Protein AF-A0A432RQG5-F1 (afdb_monomer)

Nearest PDB structures (foldseek):
  3rkv-assembly1_A  TM=8.327E-01  e=2.294E-01  Caenorhabditis elegans
  7t2y-assembly1_A  TM=6.336E-01  e=2.514E+00  synthetic construct
  7t8n-assembly1_BBB-2  TM=4.965E-01  e=1.670E+00  Escherichia coli K-12
  2lch-assembly1_A  TM=8.145E-01  e=6.783E+00  Thermotoga maritima
  1wfd-assembly1_A  TM=5.841E-01  e=3.783E+00  Mus musculus

Solvent-accessible surface area (backbone atoms only — not comparable to full-atom values): 5424 Å² total; per-residue (Å²): 108,71,67,38,53,56,33,45,51,52,14,52,52,29,46,76,73,65,40,37,72,61,14,31,55,26,16,48,53,19,26,54,49,19,56,60,48,46,81,62,62,84,55,49,67,62,22,51,54,42,28,54,54,18,42,53,53,24,24,54,32,27,48,77,68,68,36,51,70,60,21,52,52,40,52,51,50,51,54,55,53,53,50,55,50,57,61,68,75,48,87,78,54,76,64,62,68,54,60,71,72,74,115

Radius of gyration: 16.38 Å; Cα contacts (8 Å, |Δi|>4): 93; chains: 1; bounding box: 50×32×32 Å

Mean predicted aligned error: 7.59 Å

Foldseek 3Di:
DVVLVVLQVVLVVCVVVVVLVVSLVSLVVQLVVLVVVCVVPPCNPVSLVSNVSSLVSNLVSCVVVVVNVVSVVSVVVNVVVVVVVVVVVPPDPVVVVVVVVVD

Sequence (103 aa):
MEDWKRVIVAGNQAFQCGENAKAADYYQEASDIALEMIDCWYDTEAAINALVVSDLNLAETQCRLEQFEQAIDTYASLSLALRKFQCSFAPSNPIVGIVARSL

Secondary structure (DSSP, 8-state):
-HHHHHHHHHHHHHHHTT-HHHHHHHHHHHHHHHHHHHTT-TTHHHHHHHHHHHHHHHHHHHHHTT-HHHHHHHHHHHHHHHHHHHHHT-TT-TTHHHHTT--

Structure (mmCIF, N/CA/C/O backbone):
data_AF-A0A432RQG5-F1
#
_entry.id   AF-A0A432RQG5-F1
#
loop_
_atom_site.group_P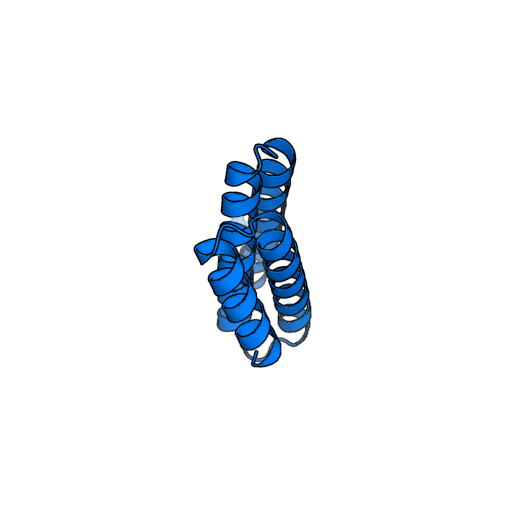DB
_atom_site.id
_atom_site.type_symbol
_atom_site.label_atom_id
_atom_site.label_alt_id
_atom_site.label_comp_id
_atom_site.label_asym_id
_atom_site.label_entity_id
_atom_site.label_seq_id
_atom_site.pdbx_PDB_ins_code
_atom_site.Cartn_x
_atom_site.Cartn_y
_atom_site.Cartn_z
_atom_site.occupancy
_atom_site.B_iso_or_equiv
_atom_site.auth_seq_id
_atom_site.auth_comp_id
_atom_site.auth_asym_id
_atom_site.auth_atom_id
_atom_site.pdbx_PDB_model_num
ATOM 1 N N . MET A 1 1 ? 1.539 -6.973 -14.274 1.00 89.25 1 MET A N 1
ATOM 2 C CA . MET A 1 1 ? 0.477 -5.964 -14.510 1.00 89.25 1 MET A CA 1
ATOM 3 C C . MET A 1 1 ? -0.927 -6.553 -14.399 1.00 89.25 1 MET A C 1
ATOM 5 O O . MET A 1 1 ? -1.741 -5.975 -13.695 1.00 89.25 1 MET A O 1
ATOM 9 N N . GLU A 1 2 ? -1.244 -7.676 -15.054 1.00 92.94 2 GLU A N 1
ATOM 10 C CA . GLU A 1 2 ? -2.585 -8.286 -14.940 1.00 92.94 2 GLU A CA 1
ATOM 11 C C . GLU A 1 2 ? -2.897 -8.797 -13.523 1.00 92.94 2 GLU A C 1
ATOM 13 O O . GLU A 1 2 ? -3.996 -8.565 -13.023 1.00 92.94 2 GLU A O 1
ATOM 18 N N . ASP A 1 3 ? -1.915 -9.383 -12.830 1.00 94.44 3 ASP A N 1
ATOM 19 C CA . ASP A 1 3 ? -2.090 -9.807 -11.434 1.00 94.44 3 ASP A CA 1
ATOM 20 C C . ASP A 1 3 ? -2.383 -8.625 -10.508 1.00 94.44 3 ASP A C 1
ATOM 22 O O . ASP A 1 3 ? -3.378 -8.647 -9.786 1.00 94.44 3 ASP A O 1
ATOM 26 N N . TRP A 1 4 ? -1.599 -7.548 -10.617 1.00 96.62 4 TRP A N 1
ATOM 27 C CA . TRP A 1 4 ? -1.854 -6.302 -9.892 1.00 96.62 4 TRP A CA 1
ATOM 28 C C . TRP A 1 4 ? -3.266 -5.763 -10.155 1.00 96.62 4 TRP A C 1
ATOM 30 O O . TRP A 1 4 ? -3.985 -5.443 -9.214 1.00 96.62 4 TRP A O 1
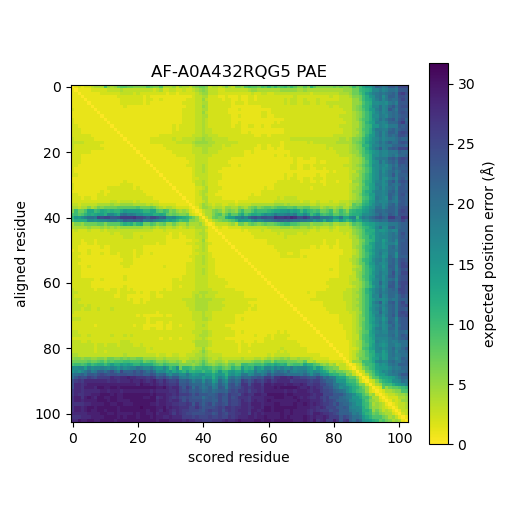ATOM 40 N N . LYS A 1 5 ? -3.703 -5.715 -11.426 1.00 97.62 5 LYS A N 1
ATOM 41 C CA . LYS A 1 5 ? -5.050 -5.235 -11.790 1.00 97.62 5 LYS A CA 1
ATOM 42 C C . LYS A 1 5 ? -6.144 -6.065 -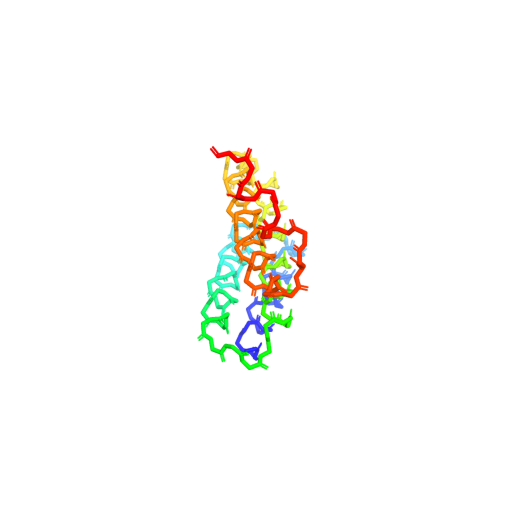11.123 1.00 97.62 5 LYS A C 1
ATOM 44 O O . LYS A 1 5 ? -7.138 -5.516 -10.658 1.00 97.62 5 LYS A O 1
ATOM 49 N N . ARG A 1 6 ? -5.980 -7.387 -11.078 1.00 98.25 6 ARG A N 1
ATOM 50 C CA . ARG A 1 6 ? -6.941 -8.278 -10.419 1.00 98.25 6 ARG A CA 1
ATOM 51 C C . ARG A 1 6 ? -7.020 -7.989 -8.918 1.00 98.25 6 ARG A C 1
ATOM 53 O O . ARG A 1 6 ? -8.122 -7.888 -8.385 1.00 98.25 6 ARG A O 1
ATOM 60 N N . VAL A 1 7 ? -5.871 -7.834 -8.262 1.00 98.44 7 VAL A N 1
ATOM 61 C CA . VAL A 1 7 ? -5.789 -7.597 -6.814 1.00 98.44 7 VAL A CA 1
ATOM 62 C C . VAL A 1 7 ? -6.318 -6.207 -6.446 1.00 98.44 7 VAL A C 1
ATOM 64 O O . VAL A 1 7 ? -7.166 -6.102 -5.564 1.00 98.44 7 VAL A O 1
ATOM 67 N N . ILE A 1 8 ? -5.929 -5.147 -7.167 1.00 98.38 8 ILE A N 1
ATOM 68 C CA . ILE A 1 8 ? -6.398 -3.781 -6.876 1.00 98.38 8 ILE A CA 1
ATOM 69 C C . ILE A 1 8 ? -7.917 -3.652 -7.058 1.00 98.38 8 ILE A C 1
ATOM 71 O O . ILE A 1 8 ? -8.579 -2.962 -6.286 1.00 98.38 8 ILE A O 1
ATOM 75 N N . VAL A 1 9 ? -8.505 -4.355 -8.035 1.00 98.69 9 VAL A N 1
ATOM 76 C CA . VAL A 1 9 ? -9.964 -4.388 -8.228 1.00 98.69 9 VAL A CA 1
ATOM 77 C C . VAL A 1 9 ? -10.659 -5.101 -7.066 1.00 98.69 9 VAL A C 1
ATOM 79 O O . VAL A 1 9 ? -11.679 -4.607 -6.585 1.00 98.69 9 VAL A O 1
ATOM 82 N N . ALA A 1 10 ? -10.104 -6.216 -6.579 1.00 98.62 10 ALA A N 1
ATOM 83 C CA . ALA A 1 10 ? -10.629 -6.910 -5.403 1.00 98.62 10 ALA A CA 1
ATOM 84 C C . ALA A 1 10 ? -10.534 -6.040 -4.135 1.00 98.62 10 ALA A C 1
ATOM 86 O O . ALA A 1 10 ? -11.504 -5.960 -3.377 1.00 98.62 10 ALA A O 1
ATOM 87 N N . GLY A 1 11 ? -9.418 -5.325 -3.952 1.00 98.69 11 GLY A N 1
ATOM 88 C CA . GLY A 1 11 ? -9.234 -4.340 -2.883 1.00 98.69 11 GLY A CA 1
ATOM 89 C C . GLY A 1 11 ? -10.272 -3.222 -2.939 1.00 98.69 11 GLY A C 1
ATOM 90 O O . GLY A 1 11 ? -10.969 -2.980 -1.954 1.00 98.69 11 GLY A O 1
ATOM 91 N N . ASN A 1 12 ? -10.468 -2.622 -4.117 1.00 98.69 12 ASN A N 1
ATOM 92 C CA . ASN A 1 12 ? -11.476 -1.582 -4.336 1.00 98.69 12 ASN A CA 1
ATOM 93 C C . ASN A 1 12 ? -12.891 -2.075 -4.005 1.00 98.69 12 ASN A C 1
ATOM 95 O O . ASN A 1 12 ? -13.669 -1.353 -3.380 1.00 98.69 12 ASN A O 1
ATOM 99 N N . GLN A 1 13 ? -13.228 -3.307 -4.394 1.00 98.75 13 GLN A N 1
ATOM 100 C CA . GLN A 1 13 ? -14.525 -3.902 -4.085 1.00 98.75 13 GLN A CA 1
ATOM 101 C C . GLN A 1 13 ? -14.702 -4.120 -2.574 1.00 98.75 13 GLN A C 1
ATOM 103 O O . GLN A 1 13 ? -15.722 -3.715 -2.019 1.00 98.75 13 GLN A O 1
ATOM 108 N N . ALA A 1 14 ? -13.710 -4.707 -1.897 1.00 98.62 14 ALA A N 1
ATOM 109 C CA . ALA A 1 14 ? -13.739 -4.910 -0.447 1.00 98.62 14 ALA A CA 1
ATOM 110 C C . ALA A 1 14 ? -13.891 -3.574 0.303 1.00 98.62 14 ALA A C 1
ATOM 112 O O . ALA A 1 14 ? -14.728 -3.445 1.199 1.00 98.62 14 ALA A O 1
ATOM 113 N N . PHE A 1 15 ? -13.151 -2.550 -0.125 1.00 98.31 15 PHE A N 1
ATOM 114 C CA . PHE A 1 15 ? -13.197 -1.207 0.444 1.00 98.31 15 PHE A CA 1
ATOM 115 C C . PHE A 1 15 ? -14.573 -0.546 0.293 1.00 98.31 15 PHE A C 1
ATOM 117 O O . PHE A 1 15 ? -15.089 0.053 1.238 1.00 98.31 15 PHE A O 1
ATOM 124 N N . GLN A 1 16 ? -15.205 -0.685 -0.877 1.00 98.25 16 GLN A N 1
ATOM 125 C CA . GLN A 1 16 ? -16.564 -0.190 -1.127 1.00 98.25 16 GLN A CA 1
ATOM 126 C C . GLN A 1 16 ? -17.620 -0.918 -0.286 1.00 98.25 16 GLN A C 1
ATOM 128 O O . GLN A 1 16 ? -18.602 -0.302 0.127 1.00 98.25 16 GLN A O 1
ATOM 133 N N . CYS A 1 17 ? -17.414 -2.205 0.004 1.00 98.19 17 CYS A N 1
ATOM 134 C CA . CYS A 1 17 ? -18.276 -2.987 0.890 1.00 98.19 17 CYS A CA 1
ATOM 135 C C . CYS A 1 17 ? -18.031 -2.716 2.387 1.00 98.19 17 CYS A C 1
ATOM 137 O O . CYS A 1 17 ? -18.748 -3.263 3.223 1.00 98.19 17 CYS A O 1
ATOM 139 N N . GLY A 1 18 ? -17.043 -1.887 2.742 1.00 97.81 18 GLY A N 1
ATOM 140 C CA . GLY A 1 18 ? -16.661 -1.626 4.132 1.00 97.81 18 GLY A CA 1
ATOM 141 C C . GLY A 1 18 ? -15.846 -2.753 4.777 1.00 97.81 18 GLY A C 1
ATOM 142 O O . GLY A 1 18 ? -15.597 -2.712 5.982 1.00 97.81 18 GLY A O 1
ATOM 143 N N . GLU A 1 19 ? -15.385 -3.738 3.998 1.00 98.44 19 GLU A N 1
ATOM 144 C CA . GLU A 1 19 ? -14.494 -4.821 4.437 1.00 98.44 19 GLU A CA 1
ATOM 145 C C . GLU A 1 19 ? -13.046 -4.302 4.571 1.00 98.44 19 GLU A C 1
ATOM 147 O O . GLU A 1 19 ? -12.125 -4.821 3.943 1.00 98.44 19 GLU A O 1
ATOM 152 N N . ASN A 1 20 ? -12.833 -3.250 5.371 1.00 97.88 20 ASN A N 1
ATOM 153 C CA . ASN A 1 20 ? -11.579 -2.485 5.397 1.00 97.88 20 ASN A CA 1
ATOM 154 C C . ASN A 1 20 ? -10.343 -3.351 5.711 1.00 97.88 20 ASN A C 1
ATOM 156 O O . ASN A 1 20 ? -9.311 -3.173 5.082 1.00 97.88 20 ASN A O 1
ATOM 160 N N . ALA A 1 21 ? -10.432 -4.324 6.625 1.00 98.31 21 ALA A N 1
ATOM 161 C CA . ALA A 1 21 ? -9.297 -5.209 6.924 1.00 98.31 21 ALA A CA 1
ATOM 162 C C . ALA A 1 21 ? -8.857 -6.024 5.693 1.00 98.31 21 ALA A C 1
ATOM 164 O O . ALA A 1 21 ? -7.682 -6.077 5.359 1.00 98.31 21 ALA A O 1
ATOM 165 N N . LYS A 1 22 ? -9.821 -6.577 4.955 1.00 98.50 22 LYS A N 1
ATOM 166 C CA . LYS A 1 22 ? -9.559 -7.344 3.734 1.00 98.50 22 LYS A CA 1
ATOM 167 C C . LYS A 1 22 ? -9.096 -6.450 2.584 1.00 98.50 22 LYS A C 1
ATOM 169 O O . LYS A 1 22 ? -8.276 -6.858 1.771 1.00 98.50 22 LYS A O 1
ATOM 174 N N . ALA A 1 23 ? -9.623 -5.228 2.506 1.00 98.75 23 ALA A N 1
ATOM 175 C CA . ALA A 1 23 ? -9.140 -4.234 1.557 1.00 98.75 23 ALA A CA 1
ATOM 176 C C . ALA A 1 23 ? -7.663 -3.898 1.810 1.00 98.75 23 ALA A C 1
ATOM 178 O O . ALA A 1 23 ? -6.899 -3.832 0.854 1.00 98.75 23 ALA A O 1
ATOM 179 N N . ALA A 1 24 ? -7.256 -3.761 3.078 1.00 98.69 24 ALA A N 1
ATOM 180 C CA . ALA A 1 24 ? -5.861 -3.538 3.444 1.00 98.69 24 ALA A CA 1
ATOM 181 C C . ALA A 1 24 ? -4.965 -4.704 2.995 1.00 98.69 24 ALA A C 1
ATOM 183 O O . ALA A 1 24 ? -3.940 -4.454 2.367 1.00 98.69 24 ALA A O 1
ATOM 184 N N . ASP A 1 25 ? -5.388 -5.955 3.209 1.00 98.69 25 ASP A N 1
ATOM 185 C CA . ASP A 1 25 ? -4.644 -7.132 2.735 1.00 98.69 25 ASP A CA 1
ATOM 186 C C . ASP A 1 25 ? -4.448 -7.106 1.208 1.00 98.69 25 ASP A C 1
ATOM 188 O O . ASP A 1 25 ? -3.335 -7.292 0.717 1.00 98.69 25 ASP A O 1
ATOM 192 N N . TYR A 1 26 ? -5.506 -6.801 0.443 1.00 98.81 26 TYR A N 1
ATOM 193 C CA . TYR A 1 26 ? -5.403 -6.688 -1.016 1.00 98.81 26 TYR A CA 1
ATOM 194 C C . TYR A 1 26 ? -4.510 -5.529 -1.461 1.00 98.81 26 TYR A C 1
ATOM 196 O O . TYR A 1 26 ? -3.744 -5.677 -2.409 1.00 98.81 26 TYR A O 1
ATOM 204 N N . TYR A 1 27 ? -4.599 -4.363 -0.823 1.00 98.81 27 TYR A N 1
ATOM 205 C CA . TYR A 1 27 ? -3.752 -3.233 -1.200 1.00 98.81 27 TYR A CA 1
ATOM 206 C C . TYR A 1 27 ? -2.280 -3.469 -0.846 1.00 98.81 27 TYR A C 1
ATOM 208 O O . TYR A 1 27 ? -1.417 -3.061 -1.621 1.00 98.81 27 TYR A O 1
ATOM 216 N N . GLN A 1 28 ? -1.987 -4.185 0.244 1.00 98.69 28 GLN A N 1
ATOM 217 C CA . GLN A 1 28 ? -0.626 -4.622 0.560 1.00 98.69 28 GLN A CA 1
ATOM 218 C C . GLN A 1 28 ? -0.099 -5.607 -0.492 1.00 98.69 28 GLN A C 1
ATOM 220 O O . GLN A 1 28 ? 0.975 -5.383 -1.040 1.00 98.69 28 GLN A O 1
ATOM 225 N N . GLU A 1 29 ? -0.879 -6.628 -0.862 1.00 98.50 29 GLU A N 1
ATOM 226 C CA . GLU A 1 29 ? -0.505 -7.559 -1.939 1.00 98.50 29 GLU A CA 1
ATOM 227 C C . GLU A 1 29 ? -0.283 -6.818 -3.273 1.00 98.50 29 GLU A C 1
ATOM 229 O O . GLU A 1 29 ? 0.673 -7.083 -4.002 1.00 98.50 29 GLU A O 1
ATOM 234 N N . ALA A 1 30 ? -1.128 -5.832 -3.591 1.00 98.31 30 ALA A N 1
ATOM 235 C CA . ALA A 1 30 ? -0.953 -4.996 -4.775 1.00 98.31 30 ALA A CA 1
ATOM 236 C C . ALA A 1 30 ? 0.315 -4.123 -4.696 1.00 98.31 30 ALA A C 1
ATOM 238 O O . ALA A 1 30 ? 0.920 -3.837 -5.730 1.00 98.31 30 ALA A O 1
ATOM 239 N N . SER A 1 31 ? 0.721 -3.666 -3.511 1.00 97.44 31 SER A N 1
ATOM 240 C CA . SER A 1 31 ? 1.984 -2.941 -3.320 1.00 97.44 31 SER A CA 1
ATOM 241 C C . SER A 1 31 ? 3.182 -3.852 -3.595 1.00 97.44 31 SER A C 1
ATOM 243 O O . SER A 1 31 ? 4.041 -3.513 -4.411 1.00 97.44 31 SER A O 1
ATOM 245 N N . ASP A 1 32 ? 3.170 -5.060 -3.029 1.00 96.12 32 ASP A N 1
ATOM 246 C CA . ASP A 1 32 ? 4.240 -6.047 -3.191 1.00 96.12 32 ASP A CA 1
ATOM 247 C C . ASP A 1 32 ? 4.431 -6.427 -4.671 1.00 96.12 32 ASP A C 1
ATOM 249 O O . ASP A 1 32 ? 5.545 -6.367 -5.194 1.00 96.12 32 ASP A O 1
ATOM 253 N N . ILE A 1 33 ? 3.337 -6.696 -5.398 1.00 95.38 33 ILE A N 1
ATOM 254 C CA . ILE A 1 33 ? 3.388 -6.972 -6.846 1.00 95.38 33 ILE A CA 1
ATOM 255 C C . ILE A 1 33 ? 3.970 -5.776 -7.617 1.00 95.38 33 ILE A C 1
ATOM 257 O O . ILE A 1 33 ? 4.736 -5.959 -8.567 1.00 95.38 33 ILE A O 1
ATOM 261 N N . ALA A 1 34 ? 3.604 -4.542 -7.255 1.00 94.25 34 ALA A N 1
ATOM 262 C CA . ALA A 1 34 ? 4.126 -3.354 -7.925 1.00 94.25 34 ALA A CA 1
ATOM 263 C C . ALA A 1 34 ? 5.637 -3.184 -7.690 1.00 94.25 34 ALA A C 1
ATOM 265 O O . ALA A 1 34 ? 6.359 -2.849 -8.631 1.00 94.25 34 ALA A O 1
ATOM 266 N N . LEU A 1 35 ? 6.125 -3.473 -6.478 1.00 91.69 35 LEU A N 1
ATOM 267 C CA . LEU A 1 35 ? 7.555 -3.479 -6.158 1.00 91.69 35 LEU A CA 1
ATOM 268 C C . LEU A 1 35 ? 8.320 -4.551 -6.948 1.00 91.69 35 LEU A C 1
ATOM 270 O O . LEU A 1 35 ? 9.373 -4.249 -7.501 1.00 91.69 35 LEU A O 1
ATOM 274 N N . GLU A 1 36 ? 7.785 -5.764 -7.089 1.00 91.31 36 GLU A N 1
ATOM 275 C CA . GLU A 1 36 ? 8.415 -6.814 -7.910 1.00 91.31 36 GLU A CA 1
ATOM 276 C C . GLU A 1 36 ? 8.484 -6.435 -9.399 1.00 91.31 36 GLU A C 1
ATOM 278 O O . GLU A 1 36 ? 9.452 -6.738 -10.103 1.00 91.31 36 GLU A O 1
ATOM 283 N N . MET A 1 37 ? 7.464 -5.733 -9.902 1.00 87.56 37 MET A N 1
ATOM 284 C CA . MET A 1 37 ? 7.438 -5.264 -11.289 1.00 87.56 37 MET A CA 1
ATOM 285 C C . MET A 1 37 ? 8.524 -4.227 -11.589 1.00 87.56 37 MET A C 1
ATOM 287 O O . MET A 1 37 ? 9.011 -4.167 -12.721 1.00 87.56 37 MET A O 1
ATOM 291 N N . ILE A 1 38 ? 8.911 -3.423 -10.597 1.00 78.56 38 ILE A N 1
ATOM 292 C CA . ILE A 1 38 ? 9.966 -2.413 -10.734 1.00 78.56 38 ILE A CA 1
ATOM 293 C C . ILE A 1 38 ? 11.304 -3.072 -11.080 1.00 78.56 38 ILE A C 1
ATOM 295 O O . ILE A 1 38 ? 12.025 -2.573 -11.947 1.00 78.56 38 ILE A O 1
ATOM 299 N N . ASP A 1 39 ? 11.601 -4.227 -10.484 1.00 70.94 39 ASP A N 1
ATOM 300 C CA . ASP A 1 39 ? 12.827 -4.983 -10.752 1.00 70.94 39 ASP A CA 1
ATOM 301 C C . ASP A 1 39 ? 12.859 -5.602 -12.163 1.00 70.94 39 ASP A C 1
ATOM 303 O O . ASP A 1 39 ? 13.911 -6.054 -12.617 1.00 70.94 39 ASP A O 1
ATOM 307 N N . CYS A 1 40 ? 11.745 -5.560 -12.908 1.00 68.50 40 CYS A N 1
ATOM 308 C CA . CYS A 1 40 ? 11.631 -6.082 -14.274 1.00 68.50 40 CYS A CA 1
ATOM 309 C C . CYS A 1 40 ? 11.706 -5.006 -15.389 1.00 68.50 40 CYS A C 1
ATOM 311 O O . CYS A 1 40 ? 11.548 -5.350 -16.559 1.00 68.50 40 CYS A O 1
ATOM 313 N N . TRP A 1 41 ? 11.976 -3.735 -15.045 1.00 63.47 41 TRP A N 1
ATOM 314 C CA . TRP A 1 41 ? 12.423 -2.569 -15.858 1.00 63.47 41 TRP A CA 1
ATOM 315 C C . TRP A 1 41 ? 11.747 -2.207 -17.202 1.00 63.47 41 TRP A C 1
ATOM 317 O O . TRP A 1 41 ? 12.036 -1.134 -17.725 1.00 63.47 41 TRP A O 1
ATOM 327 N N . TYR A 1 42 ? 10.861 -3.009 -17.793 1.00 66.25 42 TYR A N 1
ATOM 328 C CA . TYR A 1 42 ? 10.348 -2.725 -19.145 1.00 66.25 42 TYR A CA 1
ATOM 329 C C . TYR A 1 42 ? 9.298 -1.594 -19.189 1.00 66.25 42 TYR A C 1
ATOM 331 O O . TYR A 1 42 ? 9.204 -0.895 -20.194 1.00 66.25 42 TYR A O 1
ATOM 339 N N . ASP A 1 43 ? 8.547 -1.378 -18.102 1.00 80.69 43 ASP A N 1
ATOM 340 C CA . ASP A 1 43 ? 7.554 -0.297 -17.971 1.00 80.69 43 ASP A CA 1
ATOM 341 C C . ASP A 1 43 ? 7.560 0.281 -16.545 1.00 80.69 43 ASP A C 1
ATOM 343 O O . ASP A 1 43 ? 6.696 0.006 -15.706 1.00 80.69 43 ASP A O 1
ATOM 347 N N . THR A 1 44 ? 8.614 1.039 -16.237 1.00 82.94 44 THR A N 1
ATOM 348 C CA . THR A 1 44 ? 8.818 1.606 -14.898 1.00 82.94 44 THR A CA 1
ATOM 349 C C . THR A 1 44 ? 7.743 2.625 -14.523 1.00 82.94 44 THR A C 1
ATOM 351 O O . THR A 1 44 ? 7.398 2.734 -13.350 1.00 82.94 44 THR A O 1
ATOM 354 N N . GLU A 1 45 ? 7.185 3.354 -15.493 1.00 86.88 45 GLU A N 1
ATOM 355 C CA . GLU A 1 45 ? 6.117 4.322 -15.232 1.00 86.88 45 GLU A CA 1
ATOM 356 C C . GLU A 1 45 ? 4.840 3.616 -14.764 1.00 86.88 45 GLU A C 1
ATOM 358 O O . GLU A 1 45 ? 4.271 3.997 -13.737 1.00 86.88 45 GLU A O 1
ATOM 363 N N . ALA A 1 46 ? 4.416 2.549 -15.451 1.00 89.50 46 ALA A N 1
ATOM 364 C CA . ALA A 1 46 ? 3.259 1.771 -15.021 1.00 89.50 46 ALA A CA 1
ATOM 365 C C . ALA A 1 46 ? 3.466 1.147 -13.635 1.00 89.50 46 ALA A C 1
ATOM 367 O O . ALA A 1 46 ? 2.537 1.143 -12.827 1.00 89.50 46 ALA A O 1
ATOM 368 N N . ALA A 1 47 ? 4.675 0.663 -13.333 1.00 91.31 47 ALA A N 1
ATOM 369 C CA . ALA A 1 47 ? 4.991 0.082 -12.031 1.00 91.31 47 ALA A CA 1
ATOM 370 C C . ALA A 1 47 ? 4.986 1.130 -10.899 1.00 91.31 47 ALA A C 1
ATOM 372 O O . ALA A 1 47 ? 4.432 0.876 -9.831 1.00 91.31 47 ALA A O 1
ATOM 373 N N . ILE A 1 48 ? 5.518 2.336 -11.141 1.00 92.31 48 ILE A N 1
ATOM 374 C CA . ILE A 1 48 ? 5.446 3.452 -10.183 1.00 92.31 48 ILE A CA 1
ATOM 375 C C . ILE A 1 48 ? 3.990 3.862 -9.943 1.00 92.31 48 ILE A C 1
ATOM 377 O O . ILE A 1 48 ? 3.584 4.024 -8.795 1.00 92.31 48 ILE A O 1
ATOM 381 N N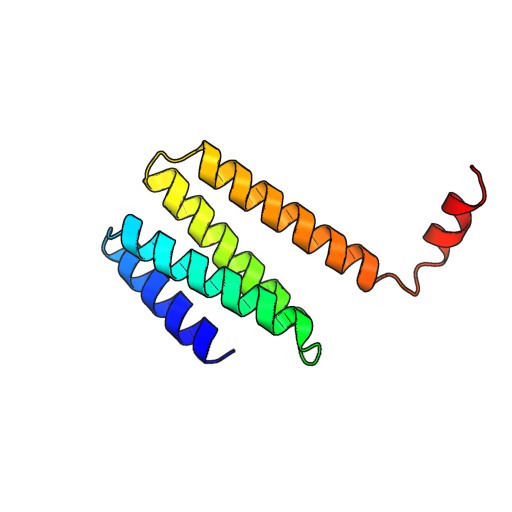 . ASN A 1 49 ? 3.188 3.995 -11.002 1.00 94.06 49 ASN A N 1
ATOM 382 C CA . ASN A 1 49 ? 1.768 4.327 -10.871 1.00 94.06 49 ASN A CA 1
ATOM 383 C C . ASN A 1 49 ? 1.008 3.255 -10.079 1.00 94.06 49 ASN A C 1
ATOM 385 O O . ASN A 1 49 ? 0.194 3.587 -9.219 1.00 94.06 49 ASN A O 1
ATOM 389 N N . ALA A 1 50 ? 1.302 1.979 -10.338 1.00 95.88 50 ALA A N 1
ATOM 390 C CA . ALA A 1 50 ? 0.735 0.858 -9.603 1.00 95.88 50 ALA A CA 1
ATOM 391 C C . ALA A 1 50 ? 1.081 0.928 -8.107 1.00 95.88 50 ALA A C 1
ATOM 393 O O . ALA A 1 50 ? 0.183 0.824 -7.275 1.00 95.88 50 ALA A O 1
ATOM 394 N N . LEU A 1 51 ? 2.350 1.185 -7.773 1.00 96.00 51 LEU A N 1
ATOM 395 C CA . LEU A 1 51 ? 2.822 1.319 -6.393 1.00 96.00 51 LEU A CA 1
ATOM 396 C C . LEU A 1 51 ? 2.133 2.477 -5.662 1.00 96.00 51 LEU A C 1
ATOM 398 O O . LEU A 1 51 ? 1.603 2.292 -4.571 1.00 96.00 51 LEU A O 1
ATOM 402 N N . VAL A 1 52 ? 2.095 3.660 -6.285 1.00 97.62 52 VAL A N 1
ATOM 403 C CA . VAL A 1 52 ? 1.462 4.853 -5.703 1.00 97.62 52 VAL A CA 1
ATOM 404 C C . VAL A 1 52 ? -0.010 4.593 -5.402 1.00 97.62 52 VAL A C 1
ATOM 406 O O . VAL A 1 52 ? -0.474 4.911 -4.312 1.00 97.62 52 VAL A O 1
ATOM 409 N N . VAL A 1 53 ? -0.752 4.012 -6.348 1.00 98.38 53 VAL A N 1
ATOM 410 C CA . VAL A 1 53 ? -2.178 3.725 -6.149 1.00 98.38 53 VAL A CA 1
ATOM 411 C C . VAL A 1 53 ? -2.386 2.700 -5.031 1.00 98.38 53 VAL A C 1
ATOM 413 O O . VAL A 1 53 ? -3.240 2.926 -4.176 1.00 98.38 53 VAL A O 1
ATOM 416 N N . SER A 1 54 ? -1.605 1.614 -5.003 1.00 98.56 54 SER A N 1
ATOM 417 C CA . SER A 1 54 ? -1.679 0.603 -3.940 1.00 98.56 54 SER A CA 1
ATOM 418 C C . SER A 1 54 ? -1.447 1.212 -2.555 1.00 98.56 54 SER A C 1
ATOM 420 O O . SER A 1 54 ? -2.286 1.057 -1.669 1.00 98.56 54 SER A O 1
ATOM 422 N N . ASP A 1 55 ? -0.349 1.950 -2.379 1.00 98.62 55 ASP A N 1
ATOM 423 C CA . ASP A 1 55 ? 0.068 2.466 -1.071 1.00 98.62 55 ASP A CA 1
ATOM 424 C C . ASP A 1 55 ? -0.849 3.581 -0.559 1.00 98.62 55 ASP A C 1
ATOM 426 O O . ASP A 1 55 ? -1.141 3.641 0.636 1.00 98.62 55 ASP A O 1
ATOM 430 N N . LEU A 1 56 ? -1.353 4.452 -1.442 1.00 98.69 56 LEU A N 1
ATOM 431 C CA . LEU A 1 56 ? -2.321 5.479 -1.043 1.00 98.69 56 LEU A CA 1
ATOM 432 C C . LEU A 1 56 ? -3.652 4.855 -0.605 1.00 98.69 56 LEU A C 1
ATOM 434 O O . LEU A 1 56 ? -4.221 5.274 0.404 1.00 98.69 56 LEU A O 1
ATOM 438 N N . ASN A 1 57 ? -4.123 3.831 -1.319 1.00 98.69 57 ASN A N 1
ATOM 439 C CA . ASN A 1 57 ? -5.342 3.117 -0.952 1.00 98.69 57 ASN A CA 1
ATOM 440 C C . ASN A 1 57 ? -5.170 2.321 0.352 1.00 98.69 57 ASN A C 1
ATOM 442 O O . ASN A 1 57 ? -6.085 2.285 1.182 1.00 98.69 57 ASN A O 1
ATOM 446 N N . LEU A 1 58 ? -3.999 1.712 0.564 1.00 98.88 58 LEU A N 1
ATOM 447 C CA . LEU A 1 58 ? -3.653 1.043 1.816 1.00 98.88 58 LEU A CA 1
ATOM 448 C C . LEU A 1 58 ? -3.672 2.030 2.987 1.00 98.88 58 LEU A C 1
ATOM 450 O O . LEU A 1 58 ? -4.357 1.781 3.980 1.00 98.88 58 LEU A O 1
ATOM 454 N N . ALA A 1 59 ? -3.004 3.176 2.844 1.00 98.75 59 ALA A N 1
ATOM 455 C CA . ALA A 1 59 ? -2.947 4.194 3.885 1.00 98.75 59 ALA A CA 1
ATOM 456 C C . ALA A 1 59 ? -4.324 4.811 4.185 1.00 98.75 59 ALA A C 1
ATOM 458 O O . ALA A 1 59 ? -4.667 5.020 5.351 1.00 98.75 59 ALA A O 1
ATOM 459 N N . GLU A 1 60 ? -5.163 5.051 3.168 1.00 98.62 60 GLU A N 1
ATOM 460 C CA . GLU A 1 60 ? -6.558 5.463 3.384 1.00 98.62 60 GLU A CA 1
ATOM 461 C C . GLU A 1 60 ? -7.332 4.401 4.183 1.00 98.62 60 GLU A C 1
ATOM 463 O O . GLU A 1 60 ? -8.076 4.724 5.114 1.00 98.62 60 GLU A O 1
ATOM 468 N N . THR A 1 61 ? -7.134 3.125 3.856 1.00 98.69 61 THR A N 1
ATOM 469 C CA . THR A 1 61 ? -7.801 2.006 4.532 1.00 98.69 61 THR A 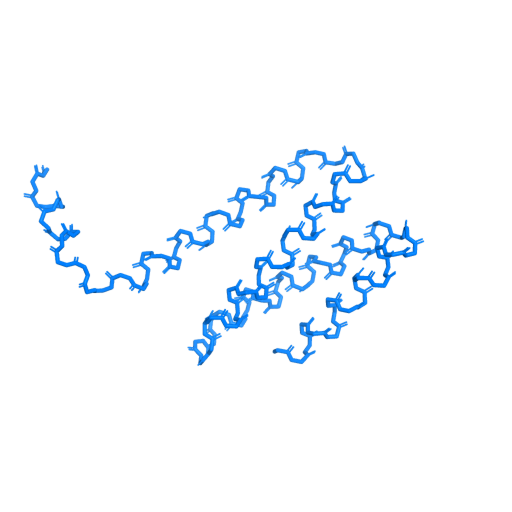CA 1
ATOM 470 C C . THR A 1 61 ? -7.348 1.857 5.982 1.00 98.69 61 THR A C 1
ATOM 472 O O . THR A 1 61 ? -8.188 1.700 6.869 1.00 98.69 61 THR A O 1
ATOM 475 N N . GLN A 1 62 ? -6.048 1.981 6.251 1.00 98.69 62 GLN A N 1
ATOM 476 C CA . GLN A 1 62 ? -5.489 1.995 7.605 1.00 98.69 62 GLN A CA 1
ATOM 477 C C . GLN A 1 62 ? -6.047 3.168 8.422 1.00 98.69 62 GLN A C 1
ATOM 479 O O . GLN A 1 62 ? -6.449 2.978 9.569 1.00 98.69 62 GLN A O 1
ATOM 484 N N . CYS A 1 63 ? -6.187 4.360 7.829 1.00 98.50 63 CYS A N 1
ATOM 485 C CA . CYS A 1 63 ? -6.853 5.494 8.479 1.00 98.50 63 CYS A CA 1
ATOM 486 C C . CYS A 1 63 ? -8.317 5.187 8.844 1.00 98.50 63 CYS A C 1
ATOM 488 O O . CYS A 1 63 ? -8.753 5.542 9.937 1.00 98.50 63 CYS A O 1
ATOM 490 N N . ARG A 1 64 ? -9.078 4.498 7.977 1.00 97.94 64 ARG A N 1
ATOM 491 C CA . ARG A 1 64 ? -10.456 4.057 8.295 1.00 97.94 64 ARG A CA 1
ATOM 492 C C . ARG A 1 64 ? -10.520 3.028 9.422 1.00 97.94 64 ARG A C 1
ATOM 494 O O . ARG A 1 64 ? -11.546 2.929 10.087 1.00 97.94 64 ARG A O 1
ATOM 501 N N . LEU A 1 65 ? -9.452 2.260 9.609 1.00 98.38 65 LEU A N 1
ATOM 502 C CA . LEU A 1 65 ? -9.286 1.301 10.700 1.00 98.38 65 LEU A CA 1
ATOM 503 C C . LEU A 1 65 ? -8.696 1.936 11.970 1.00 98.38 65 LEU A C 1
ATOM 505 O O . LEU A 1 65 ? -8.410 1.211 12.919 1.00 98.38 65 LEU A O 1
ATOM 509 N N . GLU A 1 66 ? -8.489 3.258 11.989 1.00 98.50 66 GLU A N 1
ATOM 510 C CA . GLU A 1 66 ? -7.820 3.995 13.075 1.00 98.50 66 GLU A CA 1
ATOM 511 C C . GLU A 1 66 ? -6.364 3.541 13.328 1.00 98.50 66 GLU A C 1
ATOM 513 O O . GLU A 1 66 ? -5.770 3.809 14.372 1.00 98.50 66 GLU A O 1
ATOM 518 N N . GLN A 1 67 ? -5.741 2.890 12.342 1.00 98.50 67 GLN A N 1
ATOM 519 C CA . GLN A 1 67 ? -4.358 2.406 12.374 1.00 98.50 67 GLN A CA 1
ATOM 520 C C . GLN A 1 67 ? -3.383 3.492 11.891 1.00 98.50 67 GLN A C 1
ATOM 522 O O . GLN A 1 67 ? -2.626 3.301 10.941 1.00 98.50 67 GLN A O 1
ATOM 527 N N . PHE A 1 68 ? -3.408 4.661 12.532 1.00 98.31 68 PHE A N 1
ATOM 528 C CA . PHE A 1 68 ? -2.700 5.851 12.039 1.00 98.31 68 PHE A CA 1
ATOM 529 C C . PHE A 1 68 ? -1.178 5.687 11.941 1.00 98.31 68 PHE A C 1
ATOM 531 O O . PHE A 1 68 ? -0.586 6.170 10.982 1.00 98.31 68 PHE A O 1
ATOM 538 N N . GLU A 1 69 ? -0.551 4.980 12.884 1.00 98.56 69 GLU A N 1
ATOM 539 C CA . GLU A 1 69 ? 0.895 4.705 12.830 1.00 98.56 69 GLU A CA 1
ATOM 540 C C . GLU A 1 69 ? 1.266 3.891 11.583 1.00 98.56 69 GLU A C 1
ATOM 542 O O . GLU A 1 69 ? 2.206 4.227 10.871 1.00 98.56 69 GLU A O 1
ATOM 547 N N . GLN A 1 70 ? 0.456 2.885 11.243 1.00 98.44 70 GLN A N 1
ATOM 548 C CA . GLN A 1 70 ? 0.681 2.061 10.053 1.00 98.44 70 GLN A CA 1
ATOM 549 C C . GLN A 1 70 ? 0.498 2.885 8.773 1.00 98.44 70 GLN A C 1
ATOM 551 O O . GLN A 1 70 ? 1.302 2.767 7.855 1.00 98.44 70 GLN A O 1
ATOM 556 N N . ALA A 1 71 ? -0.493 3.783 8.742 1.00 98.62 71 ALA A N 1
ATOM 557 C CA . ALA A 1 71 ? -0.677 4.709 7.626 1.00 98.62 71 ALA A CA 1
ATOM 558 C C . ALA A 1 71 ? 0.533 5.633 7.436 1.00 98.62 71 ALA A C 1
ATOM 560 O O . ALA A 1 71 ? 0.982 5.843 6.308 1.00 98.62 71 ALA A O 1
ATOM 561 N N . ILE A 1 72 ? 1.090 6.169 8.528 1.00 98.75 72 ILE A N 1
ATOM 562 C CA . ILE A 1 72 ? 2.302 6.999 8.489 1.00 98.75 72 ILE A CA 1
ATOM 563 C C . ILE A 1 72 ? 3.485 6.196 7.938 1.00 98.75 72 ILE A C 1
ATOM 565 O O . ILE A 1 72 ? 4.191 6.696 7.058 1.00 98.75 72 ILE A O 1
ATOM 569 N N . ASP A 1 73 ? 3.669 4.958 8.396 1.00 98.56 73 ASP A N 1
ATOM 570 C CA . ASP A 1 73 ? 4.728 4.067 7.916 1.00 98.56 73 ASP A CA 1
ATOM 571 C C . ASP A 1 73 ? 4.579 3.743 6.422 1.00 98.56 73 ASP A C 1
ATOM 573 O O . ASP A 1 73 ? 5.566 3.784 5.676 1.00 98.56 73 ASP A O 1
ATOM 577 N N . THR A 1 74 ? 3.353 3.495 5.950 1.00 98.50 74 THR A N 1
ATOM 578 C CA . THR A 1 74 ? 3.057 3.291 4.526 1.00 98.50 74 THR A CA 1
ATOM 579 C C . THR A 1 74 ? 3.400 4.540 3.706 1.00 98.50 74 THR A C 1
ATOM 581 O O . THR A 1 74 ? 4.146 4.444 2.729 1.00 98.50 74 THR A O 1
ATOM 584 N N . TYR A 1 75 ? 2.973 5.739 4.126 1.00 98.50 75 TYR A N 1
ATOM 585 C CA . TYR A 1 75 ? 3.335 6.988 3.436 1.00 98.50 75 TYR A CA 1
ATOM 586 C C . TYR A 1 75 ? 4.850 7.241 3.418 1.00 98.50 75 TYR A C 1
ATOM 588 O O . TYR A 1 75 ? 5.401 7.698 2.410 1.00 98.50 75 TYR A O 1
ATOM 596 N N . ALA A 1 76 ? 5.539 6.962 4.527 1.00 98.00 76 ALA A N 1
ATOM 597 C CA . ALA A 1 76 ? 6.984 7.122 4.631 1.00 98.00 76 ALA A CA 1
ATOM 598 C C . ALA A 1 76 ? 7.725 6.157 3.693 1.00 98.00 76 ALA A C 1
ATOM 600 O O . ALA A 1 76 ? 8.665 6.566 3.000 1.00 98.00 76 ALA A O 1
ATOM 601 N N . SER A 1 77 ? 7.268 4.906 3.623 1.00 96.44 77 SER A N 1
ATOM 602 C CA . SER A 1 77 ? 7.822 3.872 2.746 1.00 96.44 77 SER A CA 1
ATOM 603 C C . SER A 1 77 ? 7.637 4.226 1.270 1.00 96.44 77 SER A C 1
ATOM 605 O O . SER A 1 77 ? 8.619 4.218 0.520 1.00 96.44 77 SER A O 1
ATOM 607 N N . LEU A 1 78 ? 6.434 4.660 0.877 1.00 95.88 78 LEU A N 1
ATOM 608 C CA . LEU A 1 78 ? 6.152 5.146 -0.475 1.00 95.88 78 LEU A CA 1
ATOM 609 C C . LEU A 1 78 ? 7.062 6.326 -0.845 1.00 95.88 78 LEU A C 1
ATOM 611 O O . LEU A 1 78 ? 7.712 6.325 -1.890 1.00 95.88 78 LEU A O 1
ATOM 615 N N . SER A 1 79 ? 7.166 7.328 0.034 1.00 95.69 79 SER A N 1
ATOM 616 C CA . SER A 1 79 ? 8.027 8.501 -0.172 1.00 95.69 79 SER A CA 1
ATOM 617 C C . SER A 1 79 ? 9.492 8.109 -0.395 1.00 95.69 79 SER A C 1
ATOM 619 O O . SER A 1 79 ? 10.157 8.627 -1.299 1.00 95.69 79 SER A O 1
ATOM 621 N N . LEU A 1 80 ? 10.003 7.154 0.389 1.00 93.25 80 LEU A N 1
ATOM 622 C CA . LEU A 1 80 ? 11.360 6.640 0.231 1.00 93.25 80 LEU A CA 1
ATOM 623 C C . LEU A 1 80 ? 11.539 5.887 -1.095 1.00 93.25 80 LEU A C 1
ATOM 625 O O . LEU A 1 80 ? 12.557 6.085 -1.764 1.00 93.25 80 LEU A O 1
ATOM 629 N N . ALA A 1 81 ? 10.573 5.054 -1.490 1.00 89.94 81 ALA A N 1
ATOM 630 C CA . ALA A 1 81 ? 10.598 4.339 -2.764 1.00 89.94 81 ALA A CA 1
ATOM 631 C C . ALA A 1 81 ? 10.632 5.315 -3.953 1.00 89.94 81 ALA A C 1
ATOM 633 O O . ALA A 1 81 ? 11.531 5.241 -4.792 1.00 89.94 81 ALA A O 1
ATOM 634 N N . LEU A 1 82 ? 9.747 6.315 -3.969 1.00 89.81 82 LEU A N 1
ATOM 635 C CA . LEU A 1 82 ? 9.688 7.329 -5.028 1.00 89.81 82 LEU A CA 1
ATOM 636 C C . LEU A 1 82 ? 10.978 8.149 -5.148 1.00 89.81 82 LEU A C 1
ATOM 638 O O . LEU A 1 82 ? 11.445 8.410 -6.259 1.00 89.81 82 LEU A O 1
ATOM 642 N N . ARG A 1 83 ? 11.614 8.504 -4.025 1.00 88.44 83 ARG A N 1
ATOM 643 C CA . ARG A 1 83 ? 12.918 9.190 -4.042 1.00 88.44 83 ARG A CA 1
ATOM 644 C C . ARG A 1 83 ? 14.009 8.356 -4.714 1.00 88.44 83 ARG A C 1
ATOM 646 O O . ARG A 1 83 ? 14.830 8.913 -5.444 1.00 88.44 83 ARG A O 1
ATOM 653 N N . LYS A 1 84 ? 14.023 7.034 -4.511 1.00 83.31 84 LYS A N 1
ATOM 654 C CA . LYS A 1 84 ? 14.984 6.140 -5.185 1.00 83.31 84 LYS A CA 1
ATOM 655 C C . LYS A 1 84 ? 14.791 6.159 -6.706 1.00 83.31 84 LYS A C 1
ATOM 657 O O . LYS A 1 84 ? 15.784 6.193 -7.440 1.00 83.31 84 LYS A O 1
ATOM 662 N N . PHE A 1 85 ? 13.545 6.215 -7.180 1.00 77.00 85 PHE A N 1
ATOM 663 C CA . PHE A 1 85 ? 13.249 6.335 -8.613 1.00 77.00 85 PHE A CA 1
ATOM 664 C C . PHE A 1 85 ? 13.637 7.697 -9.177 1.00 77.00 85 PHE A C 1
ATOM 666 O O . PHE A 1 85 ? 14.252 7.757 -10.239 1.00 77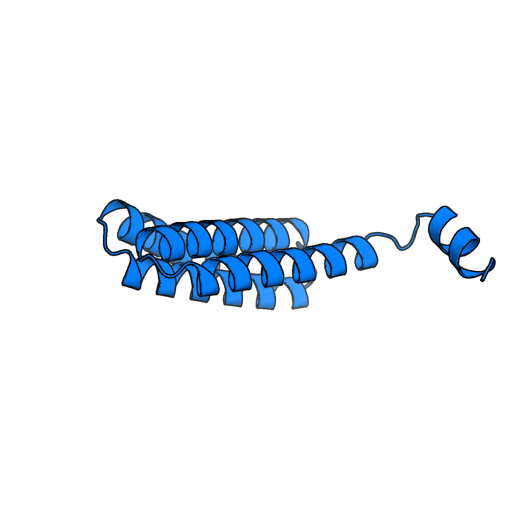.00 85 PHE A O 1
ATOM 673 N N . GLN A 1 86 ? 13.385 8.782 -8.444 1.00 72.06 86 GLN A N 1
ATOM 674 C CA . GLN A 1 86 ? 13.806 10.120 -8.861 1.00 72.06 86 GLN A CA 1
ATOM 675 C C . GLN A 1 86 ? 15.332 10.216 -9.047 1.00 72.06 86 GLN A C 1
ATOM 677 O O . GLN A 1 86 ? 15.795 10.809 -10.020 1.00 72.06 86 GLN A O 1
ATOM 682 N N . CYS A 1 87 ? 16.120 9.599 -8.158 1.00 59.19 87 CYS A N 1
ATOM 683 C CA . CYS A 1 87 ? 17.579 9.540 -8.295 1.00 59.19 87 CYS A CA 1
ATOM 684 C C . CYS A 1 87 ? 18.039 8.641 -9.457 1.00 59.19 87 CYS A C 1
ATOM 686 O O . CYS A 1 87 ? 19.037 8.955 -10.102 1.00 59.19 87 CYS A O 1
ATOM 688 N N . SER A 1 88 ? 17.314 7.557 -9.755 1.00 59.34 88 SER A N 1
ATOM 689 C CA . SER A 1 88 ? 17.661 6.624 -10.842 1.00 59.34 88 SER A CA 1
ATOM 690 C C . SER A 1 88 ? 17.317 7.164 -12.239 1.00 59.34 88 SER A C 1
ATOM 692 O O . SER A 1 88 ? 18.027 6.869 -13.196 1.00 59.34 88 SER A O 1
ATOM 694 N N . PHE A 1 89 ? 16.285 8.012 -12.359 1.00 51.78 89 PHE A N 1
ATOM 695 C CA . PHE A 1 89 ? 15.899 8.701 -13.605 1.00 51.78 89 PHE A CA 1
ATOM 696 C C . PHE A 1 89 ? 16.601 10.050 -13.831 1.00 51.78 89 PHE A C 1
ATOM 698 O O . PHE A 1 89 ? 16.387 10.694 -14.859 1.00 51.78 89 PHE A O 1
ATOM 705 N N . ALA A 1 90 ? 17.521 10.444 -12.945 1.00 45.16 90 ALA A N 1
ATOM 706 C CA . ALA A 1 90 ? 18.397 11.597 -13.139 1.00 45.16 90 ALA A CA 1
ATOM 707 C C . ALA A 1 90 ? 19.855 11.264 -13.568 1.00 45.16 90 ALA A C 1
ATOM 709 O O . ALA A 1 90 ? 20.772 11.875 -13.016 1.00 45.16 90 ALA A O 1
ATOM 710 N N . PRO A 1 91 ? 20.152 10.395 -14.569 1.00 46.03 91 PRO A N 1
ATOM 711 C CA . PRO A 1 91 ? 21.521 10.283 -15.091 1.00 46.03 91 PRO A CA 1
ATOM 712 C C . PRO A 1 91 ? 21.981 11.504 -15.909 1.00 46.03 91 PRO A C 1
ATOM 714 O O . PRO A 1 91 ? 23.156 11.597 -16.252 1.00 46.03 91 PRO A O 1
ATOM 717 N N . SER A 1 92 ? 21.089 12.436 -16.259 1.00 49.31 92 SER A N 1
ATOM 718 C CA . SER A 1 92 ? 21.373 13.515 -17.218 1.00 49.31 92 SER A CA 1
ATOM 719 C C . SER A 1 92 ? 21.088 14.924 -16.703 1.00 49.31 92 SER A C 1
ATOM 721 O O . SER A 1 92 ? 21.020 15.850 -17.506 1.00 49.31 92 SER A O 1
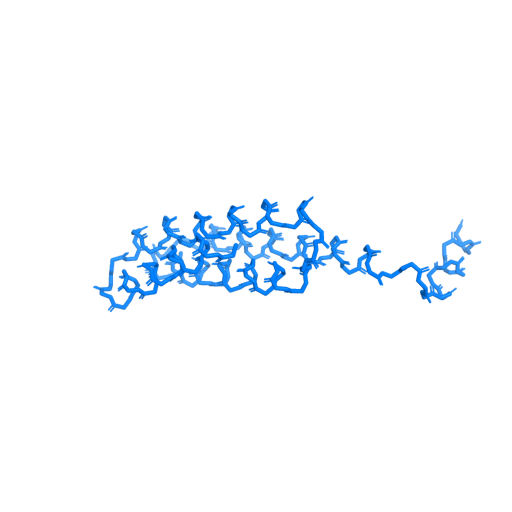ATOM 723 N N . ASN A 1 93 ? 20.968 15.136 -15.386 1.00 46.34 93 ASN A N 1
ATOM 724 C CA . ASN A 1 93 ? 20.926 16.495 -14.849 1.00 46.34 93 ASN A CA 1
ATOM 725 C C . ASN A 1 93 ? 22.357 16.970 -14.513 1.00 46.34 93 ASN A C 1
ATOM 727 O O . ASN A 1 93 ? 22.881 16.619 -13.450 1.00 46.34 93 ASN A O 1
ATOM 731 N N . PRO A 1 94 ? 23.023 17.755 -15.387 1.00 55.28 94 PRO A N 1
ATOM 732 C CA . PRO A 1 94 ? 24.421 18.153 -15.201 1.00 55.28 94 PRO A CA 1
ATOM 733 C C . PRO A 1 94 ? 24.649 18.994 -13.936 1.00 55.28 94 PRO A C 1
ATOM 735 O O . PRO A 1 94 ? 25.786 19.155 -13.500 1.00 55.28 94 PRO A O 1
ATOM 738 N N . ILE A 1 95 ? 23.581 19.501 -13.315 1.00 56.66 95 ILE A N 1
ATOM 739 C CA . ILE A 1 95 ? 23.644 20.323 -12.104 1.00 56.66 95 ILE A CA 1
ATOM 740 C C . ILE A 1 95 ? 23.988 19.479 -10.864 1.00 56.66 95 ILE A C 1
ATOM 742 O O . ILE A 1 95 ? 24.714 19.946 -9.987 1.00 56.66 95 ILE A O 1
ATOM 746 N N . VAL A 1 96 ? 23.567 18.209 -10.807 1.00 54.22 96 VAL A N 1
ATOM 747 C CA . VAL A 1 96 ? 23.822 17.335 -9.643 1.00 54.22 96 VAL A CA 1
ATOM 748 C C . VAL A 1 96 ? 25.321 17.034 -9.490 1.00 54.22 96 VAL A C 1
ATOM 750 O O . VAL A 1 96 ? 25.849 17.030 -8.379 1.00 54.22 96 VAL A O 1
ATOM 753 N N . GLY A 1 97 ? 26.047 16.892 -10.605 1.00 51.69 97 GLY A N 1
ATOM 754 C CA . GLY A 1 97 ? 27.500 16.682 -10.600 1.00 51.69 97 GLY A CA 1
ATOM 755 C C . GLY A 1 97 ? 28.332 17.917 -10.230 1.00 51.69 97 GLY A C 1
ATOM 756 O O . GLY A 1 97 ? 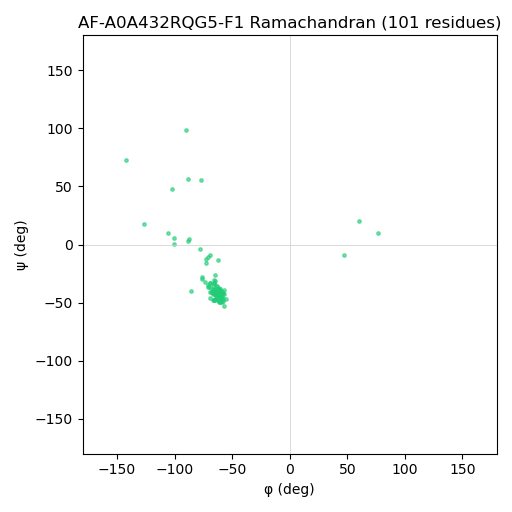29.514 17.770 -9.914 1.00 51.69 97 GLY A O 1
ATOM 757 N N . ILE A 1 98 ? 27.741 19.116 -10.268 1.00 53.97 98 ILE A N 1
ATOM 758 C CA . ILE A 1 98 ? 28.405 20.376 -9.896 1.00 53.97 98 ILE A CA 1
ATOM 759 C C . ILE A 1 98 ? 28.297 20.608 -8.385 1.00 53.97 98 ILE A C 1
ATOM 761 O O . ILE A 1 98 ? 29.273 20.998 -7.744 1.00 53.97 98 ILE A O 1
ATOM 765 N N . VAL A 1 99 ? 27.144 20.295 -7.792 1.00 55.56 99 VAL A N 1
ATOM 766 C CA . VAL A 1 99 ? 26.933 20.463 -6.346 1.00 55.56 99 VAL A CA 1
ATOM 767 C C . VAL A 1 99 ? 27.754 19.444 -5.545 1.00 55.56 99 VAL A C 1
ATOM 769 O O . VAL A 1 99 ? 28.343 19.800 -4.530 1.00 55.56 99 VAL A O 1
ATOM 772 N N . ALA A 1 100 ? 27.901 18.211 -6.042 1.00 48.16 100 ALA A N 1
ATOM 773 C CA . ALA A 1 100 ? 28.648 17.152 -5.355 1.00 48.16 100 ALA A CA 1
ATOM 774 C C . ALA A 1 100 ? 30.185 17.324 -5.348 1.00 48.16 100 ALA A C 1
ATOM 776 O O . ALA A 1 100 ? 30.860 16.611 -4.618 1.00 48.16 100 ALA A O 1
ATOM 777 N N . ARG A 1 101 ? 30.755 18.240 -6.149 1.00 42.22 101 ARG A N 1
ATOM 778 C CA . ARG A 1 101 ? 32.209 18.540 -6.164 1.00 42.22 101 ARG A CA 1
ATOM 779 C C . ARG A 1 101 ? 32.590 19.802 -5.389 1.00 42.22 101 ARG A C 1
ATOM 781 O O . ARG A 1 101 ? 33.753 20.193 -5.402 1.00 42.22 101 ARG A O 1
ATOM 788 N N . SER A 1 102 ? 31.605 20.466 -4.795 1.00 49.31 102 SER A N 1
ATOM 789 C CA . SER A 1 102 ? 31.780 21.735 -4.081 1.00 49.31 102 SER 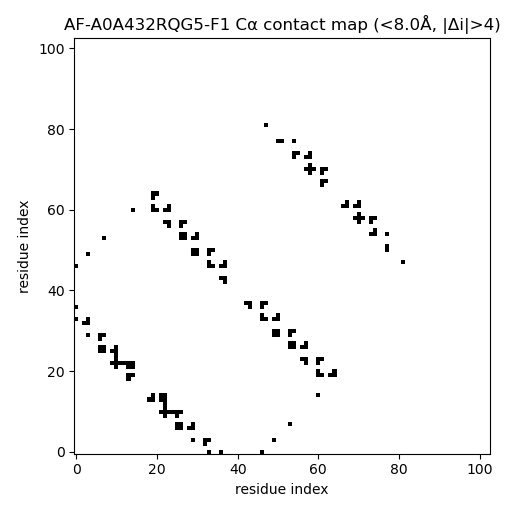A CA 1
ATOM 790 C C . SER A 1 102 ? 31.700 21.568 -2.554 1.00 49.31 102 SER A C 1
ATOM 792 O O . SER A 1 102 ? 31.647 22.563 -1.835 1.00 49.31 102 SER A O 1
ATOM 794 N N . LEU A 1 103 ? 31.689 20.318 -2.078 1.00 45.09 103 LEU A N 1
ATOM 795 C CA . LEU A 1 103 ? 31.890 19.894 -0.690 1.00 45.09 103 LEU A CA 1
ATOM 796 C C . LEU A 1 103 ? 33.125 18.992 -0.643 1.00 45.09 103 LEU A C 1
ATOM 798 O O . LEU A 1 103 ? 33.845 19.059 0.375 1.00 45.09 103 LEU A O 1
#

pLDDT: mean 86.96, std 17.67, range [42.22, 98.88]